Protein AF-K4R5Q0-F1 (afdb_monomer_lite)

Foldseek 3Di:
DDDQPPPDDADFPAKEFADFDAAPQGTARIWGDRDDPDTDTVNHPPPVDSDGPHHHDD

Structure (mmCIF, N/CA/C/O backbone):
data_AF-K4R5Q0-F1
#
_entry.id   AF-K4R5Q0-F1
#
loop_
_atom_site.group_PDB
_atom_site.id
_atom_site.type_symbol
_atom_site.label_atom_id
_atom_site.label_alt_id
_atom_site.label_comp_id
_atom_site.label_asym_id
_atom_site.label_entity_id
_atom_site.label_seq_id
_atom_site.pdbx_PDB_ins_code
_atom_site.Cartn_x
_atom_site.Cartn_y
_atom_site.Cartn_z
_atom_site.occupancy
_atom_site.B_iso_or_equiv
_atom_site.auth_seq_id
_atom_site.auth_comp_id
_atom_site.auth_asym_id
_atom_site.auth_atom_id
_atom_site.pdbx_PDB_model_num
ATOM 1 N N . MET A 1 1 ? 6.291 -11.542 7.560 1.00 46.94 1 MET A N 1
ATOM 2 C CA . MET A 1 1 ? 6.275 -10.924 6.217 1.00 46.94 1 MET A CA 1
ATOM 3 C C . MET A 1 1 ? 5.557 -11.878 5.285 1.00 46.94 1 MET A C 1
ATOM 5 O O . MET A 1 1 ? 5.988 -13.019 5.174 1.00 46.94 1 MET A O 1
ATOM 9 N N . ARG A 1 2 ? 4.431 -11.457 4.704 1.00 61.38 2 ARG A N 1
ATOM 10 C CA . ARG A 1 2 ? 3.647 -12.269 3.770 1.00 61.38 2 ARG A CA 1
ATOM 11 C C . ARG A 1 2 ? 3.959 -11.784 2.361 1.00 61.38 2 ARG A C 1
ATOM 13 O O . ARG A 1 2 ? 3.678 -10.638 2.038 1.00 61.38 2 ARG A O 1
ATOM 20 N N . VAL A 1 3 ? 4.602 -12.633 1.568 1.00 65.31 3 VAL A N 1
ATOM 21 C CA . VAL A 1 3 ? 4.890 -12.351 0.160 1.00 65.31 3 VAL A CA 1
ATOM 22 C C . VAL A 1 3 ? 3.727 -12.905 -0.648 1.00 65.31 3 VAL A C 1
ATOM 24 O O . VAL A 1 3 ? 3.399 -14.085 -0.528 1.00 65.31 3 VAL A O 1
ATOM 27 N N . LEU A 1 4 ? 3.073 -12.045 -1.422 1.00 68.12 4 LEU A N 1
ATOM 28 C CA . LEU A 1 4 ? 2.039 -12.460 -2.359 1.00 68.12 4 LEU A CA 1
ATOM 29 C C . LEU A 1 4 ? 2.739 -12.881 -3.655 1.00 68.12 4 LEU A C 1
ATOM 31 O O . LEU A 1 4 ? 3.395 -12.037 -4.266 1.00 68.12 4 LEU A O 1
ATOM 35 N N . PRO A 1 5 ? 2.664 -14.157 -4.070 1.00 72.44 5 PRO A N 1
ATOM 36 C CA . PRO A 1 5 ? 3.185 -14.553 -5.369 1.00 72.44 5 PRO A CA 1
ATOM 37 C C . PRO A 1 5 ? 2.449 -13.809 -6.488 1.00 72.44 5 PRO A C 1
ATOM 39 O O . PRO A 1 5 ? 1.272 -13.456 -6.351 1.00 72.44 5 PRO A O 1
ATOM 42 N N . GLU A 1 6 ? 3.144 -13.585 -7.598 1.00 67.19 6 GLU A N 1
ATOM 43 C CA . GLU A 1 6 ? 2.576 -12.995 -8.809 1.00 67.19 6 GLU A CA 1
ATOM 44 C C . GLU A 1 6 ? 1.290 -13.730 -9.234 1.00 67.19 6 GLU A C 1
ATOM 46 O O . GLU A 1 6 ? 1.231 -14.959 -9.265 1.00 67.19 6 GLU A O 1
ATOM 51 N N . GLY A 1 7 ? 0.215 -12.972 -9.477 1.00 71.06 7 GLY A N 1
ATOM 52 C CA . GLY A 1 7 ? -1.121 -13.520 -9.753 1.00 71.06 7 GLY A CA 1
ATOM 53 C C . GLY A 1 7 ? -2.003 -13.769 -8.521 1.00 71.06 7 GLY A C 1
ATOM 54 O O . GLY A 1 7 ? -3.153 -14.189 -8.670 1.00 71.06 7 GLY A O 1
ATOM 55 N N . SER A 1 8 ? -1.518 -13.478 -7.310 1.00 79.94 8 SER A N 1
ATOM 56 C CA . SER A 1 8 ? -2.355 -13.495 -6.106 1.00 79.94 8 SER A CA 1
ATOM 57 C C . SER A 1 8 ? -3.467 -12.455 -6.188 1.00 79.94 8 SER A C 1
ATOM 59 O O . SER A 1 8 ? -3.231 -11.291 -6.500 1.00 79.94 8 SER A O 1
ATOM 61 N N . ARG A 1 9 ? -4.688 -12.869 -5.848 1.00 80.38 9 ARG A N 1
ATOM 62 C CA . ARG A 1 9 ? -5.838 -11.972 -5.727 1.00 80.38 9 ARG A CA 1
ATOM 63 C C . ARG A 1 9 ? -6.043 -11.637 -4.260 1.00 80.38 9 ARG A C 1
ATOM 65 O O . ARG A 1 9 ? -6.313 -12.529 -3.458 1.00 80.38 9 ARG A O 1
ATOM 72 N N . VAL A 1 10 ? -5.923 -10.361 -3.926 1.00 81.31 10 VAL A N 1
ATOM 73 C CA . VAL A 1 10 ? -6.267 -9.839 -2.604 1.00 81.31 10 VAL A CA 1
ATOM 74 C C . VAL A 1 10 ? -7.595 -9.103 -2.673 1.00 81.31 10 VAL A C 1
ATOM 76 O O . VAL A 1 10 ? -7.912 -8.473 -3.679 1.00 81.31 10 VAL A O 1
ATOM 79 N N . SER A 1 11 ? -8.396 -9.222 -1.618 1.00 86.12 11 SER A N 1
ATOM 80 C CA . SER A 1 11 ? -9.610 -8.420 -1.470 1.00 86.12 11 SER A CA 1
ATOM 81 C C . SER A 1 11 ? -9.252 -7.161 -0.704 1.00 86.12 11 SER A C 1
ATOM 83 O O . SER A 1 11 ? -8.724 -7.255 0.399 1.00 86.12 11 SER A O 1
ATOM 85 N N . ILE A 1 12 ? -9.518 -6.003 -1.297 1.00 87.25 12 ILE A N 1
ATOM 86 C CA . ILE A 1 12 ? -9.265 -4.711 -0.664 1.00 87.25 12 ILE A CA 1
ATOM 87 C C . ILE A 1 12 ? -10.504 -4.361 0.154 1.00 87.25 12 ILE A C 1
ATOM 89 O O . ILE A 1 12 ? -11.575 -4.127 -0.404 1.00 87.25 12 ILE A O 1
ATOM 93 N N . TYR A 1 13 ? -10.367 -4.353 1.476 1.00 89.00 13 TYR A N 1
ATOM 94 C CA . TYR A 1 13 ? -11.441 -3.960 2.385 1.00 89.00 13 TYR A CA 1
ATOM 95 C C . TYR A 1 13 ? -11.570 -2.443 2.448 1.00 89.00 13 TYR A C 1
ATOM 97 O O . TYR A 1 13 ? -12.668 -1.899 2.345 1.00 89.00 13 TYR A O 1
ATOM 105 N N . CYS A 1 14 ? -10.442 -1.758 2.615 1.00 89.56 14 CYS A N 1
ATOM 106 C CA . CYS A 1 14 ? -10.386 -0.308 2.651 1.00 89.56 14 CYS A CA 1
ATOM 107 C C . CYS A 1 14 ? -8.985 0.186 2.291 1.00 89.56 14 CYS A C 1
ATOM 109 O O . CYS A 1 14 ? -8.016 -0.563 2.381 1.00 89.56 14 CYS A O 1
ATOM 111 N N . GLN A 1 15 ? -8.873 1.450 1.898 1.00 91.25 15 GLN A N 1
ATOM 112 C CA . GLN A 1 15 ? -7.603 2.078 1.552 1.00 91.25 15 GLN A CA 1
ATOM 113 C C . GLN A 1 15 ? -7.258 3.220 2.497 1.00 91.25 15 GLN A C 1
ATOM 115 O O . GLN A 1 15 ? -8.107 4.033 2.850 1.00 91.25 15 GLN A O 1
ATOM 120 N N . THR A 1 16 ? -5.996 3.345 2.876 1.00 90.75 16 THR A N 1
ATOM 121 C CA . THR A 1 16 ? -5.539 4.449 3.721 1.00 90.75 16 THR A CA 1
ATOM 122 C C . THR A 1 16 ? -4.292 5.104 3.135 1.00 90.75 16 THR A C 1
ATOM 124 O O . THR A 1 16 ? -3.444 4.413 2.571 1.00 90.75 16 THR A O 1
ATOM 127 N N . PRO A 1 17 ? -4.157 6.440 3.201 1.00 89.50 17 PRO A N 1
ATOM 128 C CA . PRO A 1 17 ? -2.886 7.079 2.909 1.00 89.50 17 PRO A CA 1
ATOM 129 C C . PRO A 1 17 ? -1.866 6.714 3.992 1.00 89.50 17 PRO A C 1
ATOM 131 O O . PRO A 1 17 ? -2.146 6.820 5.184 1.00 89.50 17 PRO A O 1
ATOM 134 N N . GLY A 1 18 ? -0.665 6.332 3.576 1.00 88.31 18 GLY A N 1
ATOM 135 C CA . GLY A 1 18 ? 0.415 5.976 4.487 1.00 88.31 18 GLY A CA 1
ATOM 136 C C . GLY A 1 18 ? 1.770 6.386 3.936 1.00 88.31 18 GLY A C 1
ATOM 137 O O . GLY A 1 18 ? 1.907 7.412 3.263 1.00 88.31 18 GLY A O 1
ATOM 138 N N . GLU A 1 19 ? 2.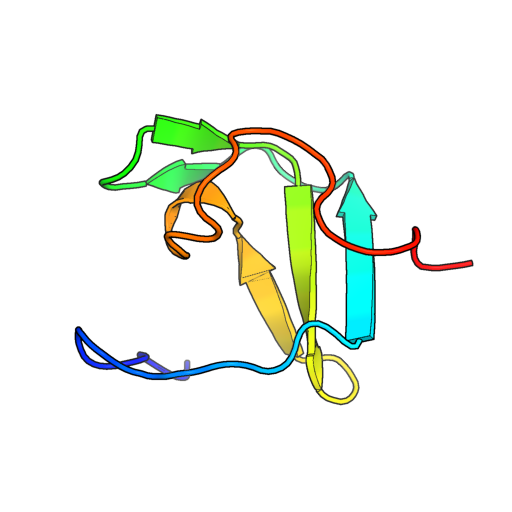782 5.581 4.238 1.00 89.38 19 GLU A N 1
ATOM 139 C CA . GLU A 1 19 ? 4.131 5.803 3.734 1.00 89.38 19 GLU A CA 1
ATOM 140 C C . GLU A 1 19 ? 4.166 5.681 2.208 1.00 89.38 19 GLU A C 1
ATOM 142 O O . GLU A 1 19 ? 3.460 4.866 1.613 1.00 89.38 19 GLU A O 1
ATOM 147 N N . THR A 1 20 ? 4.964 6.530 1.566 1.00 90.19 20 THR A N 1
ATOM 148 C CA . THR A 1 20 ? 5.138 6.465 0.116 1.00 90.19 20 THR A CA 1
ATOM 149 C C . THR A 1 20 ? 6.138 5.369 -0.193 1.00 90.19 20 THR A C 1
ATOM 151 O O . THR A 1 20 ? 7.294 5.454 0.211 1.00 90.19 20 THR A O 1
ATOM 154 N N . VAL A 1 21 ? 5.689 4.351 -0.913 1.00 90.00 21 VAL A N 1
ATOM 155 C CA . VAL A 1 21 ? 6.503 3.194 -1.258 1.00 90.00 21 VAL A CA 1
ATOM 156 C C . VAL A 1 21 ? 6.666 3.145 -2.768 1.00 90.00 21 VAL A C 1
ATOM 158 O O . VAL A 1 21 ? 5.703 3.282 -3.522 1.00 90.00 21 VAL A O 1
ATOM 161 N N . THR A 1 22 ? 7.905 2.954 -3.210 1.00 88.38 22 THR A N 1
ATOM 162 C CA . THR A 1 22 ? 8.223 2.700 -4.615 1.00 88.38 22 THR A CA 1
ATOM 163 C C . THR A 1 22 ? 8.365 1.202 -4.812 1.00 88.38 22 THR A C 1
ATOM 165 O O . THR A 1 22 ? 9.224 0.565 -4.203 1.00 88.38 22 THR A O 1
ATOM 168 N N . GLY A 1 23 ? 7.487 0.652 -5.635 1.00 82.00 23 GLY A N 1
ATOM 169 C CA . GLY A 1 23 ? 7.428 -0.751 -5.995 1.00 82.00 23 GLY A CA 1
ATOM 170 C C . GLY A 1 23 ? 7.632 -0.959 -7.497 1.00 82.00 23 GLY A C 1
ATOM 171 O O . GLY A 1 23 ? 7.913 -0.014 -8.239 1.00 82.00 23 GLY A O 1
ATOM 172 N N . PRO A 1 24 ? 7.488 -2.206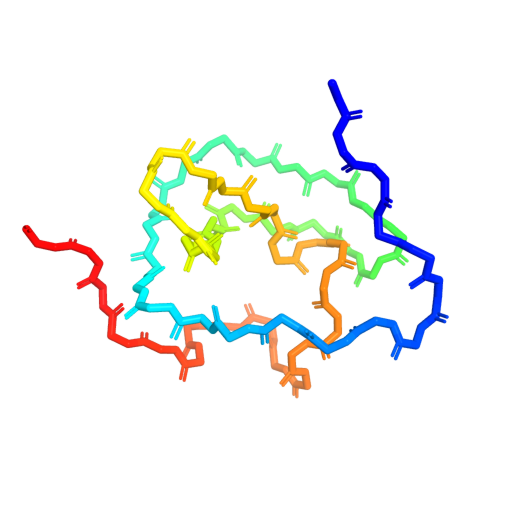 -7.965 1.00 80.25 24 PRO A N 1
ATOM 173 C CA . PRO A 1 24 ? 7.670 -2.563 -9.368 1.00 80.25 24 PRO A CA 1
ATOM 174 C C . PRO A 1 24 ? 6.653 -1.889 -10.300 1.00 80.25 24 PRO A C 1
ATOM 176 O O . PRO A 1 24 ? 6.962 -1.690 -11.472 1.00 80.25 24 PRO A O 1
ATOM 179 N N . TYR A 1 25 ? 5.470 -1.521 -9.792 1.00 77.88 25 TYR A N 1
ATOM 180 C CA . TYR A 1 25 ? 4.420 -0.862 -10.576 1.00 77.88 25 TYR A CA 1
ATOM 181 C C . TYR A 1 25 ? 4.461 0.670 -10.505 1.00 77.88 25 TYR A C 1
ATOM 183 O O . TYR A 1 25 ? 3.721 1.328 -11.226 1.00 77.88 25 TYR A O 1
ATOM 191 N N . GLY A 1 26 ? 5.346 1.250 -9.690 1.00 83.12 26 GLY A N 1
ATOM 192 C CA . GLY A 1 26 ? 5.483 2.697 -9.541 1.00 83.12 26 GLY A 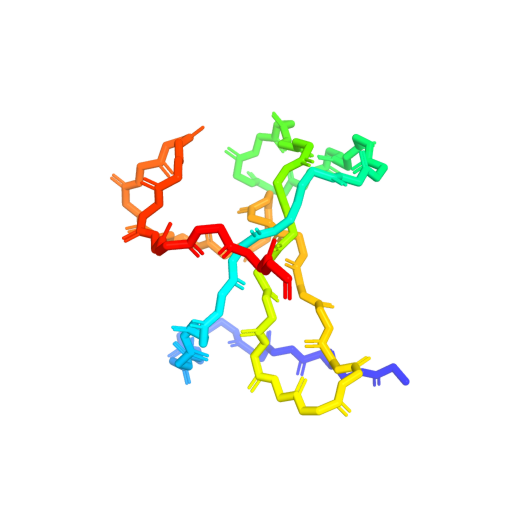CA 1
ATOM 193 C C . GLY A 1 26 ? 5.595 3.124 -8.085 1.00 83.12 26 GLY A C 1
ATOM 194 O O . GLY A 1 26 ? 5.866 2.320 -7.195 1.00 83.12 26 GLY A O 1
ATOM 195 N N . THR A 1 27 ? 5.401 4.415 -7.834 1.00 87.25 27 THR A N 1
A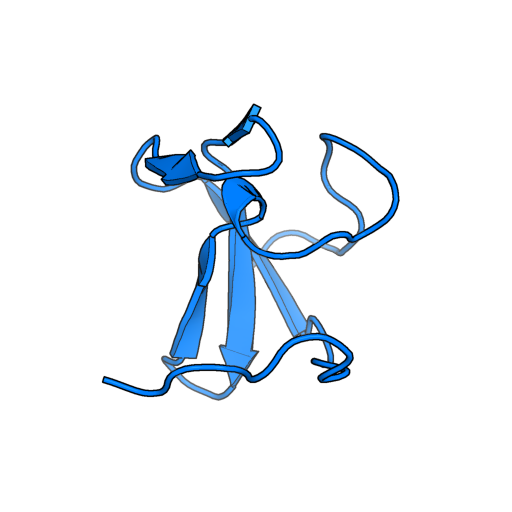TOM 196 C CA . THR A 1 27 ? 5.425 4.984 -6.485 1.00 87.25 27 THR A CA 1
ATOM 197 C C . THR A 1 27 ? 4.008 5.317 -6.051 1.00 87.25 27 THR A C 1
ATOM 199 O O . THR A 1 27 ? 3.385 6.210 -6.619 1.00 87.25 27 THR A O 1
ATOM 202 N N . SER A 1 28 ? 3.522 4.640 -5.012 1.00 87.12 28 SER A N 1
ATOM 203 C CA . SER A 1 28 ? 2.197 4.885 -4.443 1.00 87.12 28 SER A CA 1
ATOM 204 C C . SER A 1 28 ? 2.304 5.152 -2.946 1.00 87.12 28 SER A C 1
ATOM 206 O O . SER A 1 28 ? 3.139 4.594 -2.235 1.00 87.12 28 SER A O 1
ATOM 208 N N . ARG A 1 29 ? 1.444 6.043 -2.457 1.00 90.06 29 ARG A N 1
ATOM 209 C CA . ARG A 1 29 ? 1.283 6.341 -1.022 1.00 90.06 29 ARG A CA 1
ATOM 210 C C . ARG A 1 29 ? 0.004 5.744 -0.443 1.00 90.06 29 ARG A C 1
ATOM 212 O O . ARG A 1 29 ? -0.391 6.082 0.674 1.00 90.06 29 ARG A O 1
ATOM 219 N N . ILE A 1 30 ? -0.687 4.946 -1.249 1.00 89.44 30 ILE A N 1
ATOM 220 C CA . ILE A 1 30 ? -1.940 4.298 -0.901 1.00 89.44 30 ILE A CA 1
ATOM 221 C C . ILE A 1 30 ? -1.613 2.913 -0.350 1.00 89.44 30 ILE A C 1
ATOM 223 O O . ILE A 1 30 ? -0.770 2.188 -0.884 1.00 89.44 30 ILE A O 1
ATOM 227 N N . TRP A 1 31 ? -2.266 2.582 0.756 1.00 90.44 31 TRP A N 1
ATOM 228 C CA . TRP A 1 31 ? -2.164 1.297 1.423 1.00 90.44 31 TRP A CA 1
ATOM 229 C C . TRP A 1 31 ? -3.516 0.606 1.394 1.00 90.44 31 TRP A C 1
ATOM 231 O O . TRP A 1 31 ? -4.491 1.116 1.946 1.00 90.44 31 TRP A O 1
ATOM 241 N N . ASP A 1 32 ? -3.551 -0.565 0.778 1.00 89.75 32 ASP A N 1
ATOM 242 C CA . ASP A 1 32 ? -4.708 -1.439 0.691 1.00 89.75 32 ASP A CA 1
ATOM 243 C C . ASP A 1 32 ? -4.770 -2.338 1.917 1.00 89.75 32 ASP A C 1
ATOM 245 O O . ASP A 1 32 ? -3.899 -3.182 2.131 1.00 89.75 32 ASP A O 1
ATOM 249 N N . ASN A 1 33 ? -5.815 -2.192 2.722 1.00 90.19 33 ASN A N 1
ATOM 250 C CA . ASN A 1 33 ? -6.117 -3.139 3.777 1.00 90.19 33 ASN A CA 1
ATOM 251 C C . ASN A 1 33 ? -6.687 -4.419 3.161 1.00 90.19 33 ASN A C 1
ATOM 253 O O . ASN A 1 33 ? -7.784 -4.414 2.601 1.00 90.19 33 ASN 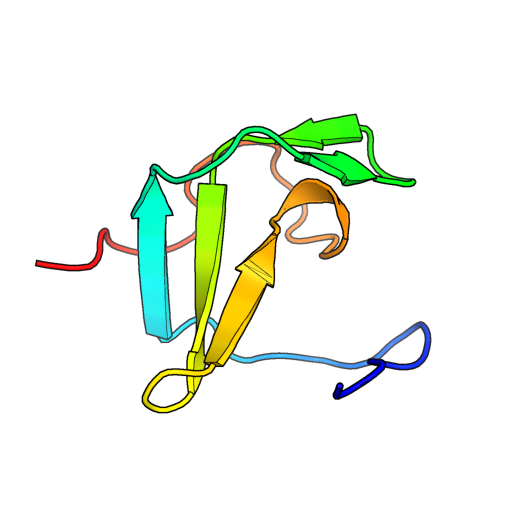A O 1
ATOM 257 N N . ILE A 1 34 ? -5.940 -5.511 3.283 1.00 88.31 34 ILE A N 1
ATOM 258 C CA . ILE A 1 34 ? -6.310 -6.826 2.743 1.00 88.31 34 ILE A CA 1
ATOM 259 C C . ILE A 1 34 ? -6.738 -7.811 3.832 1.00 88.31 34 ILE A C 1
ATOM 261 O O . ILE A 1 34 ? -7.169 -8.919 3.521 1.00 88.31 34 ILE A O 1
ATOM 265 N N . SER A 1 35 ? -6.596 -7.428 5.103 1.00 88.38 35 SER A N 1
ATOM 266 C CA . SER A 1 35 ? -7.072 -8.157 6.279 1.00 88.38 35 SER A CA 1
ATOM 267 C C . SER A 1 35 ? -6.918 -7.290 7.534 1.00 88.38 35 SER A C 1
ATOM 269 O O . SER A 1 35 ? -6.315 -6.217 7.502 1.00 88.38 35 SER A O 1
ATOM 271 N N . ASN A 1 36 ? -7.404 -7.777 8.676 1.00 85.31 36 ASN A N 1
ATOM 272 C CA . ASN A 1 36 ? -7.332 -7.076 9.957 1.00 85.31 36 ASN A CA 1
ATOM 273 C C . ASN A 1 36 ? -5.873 -6.783 10.373 1.00 85.31 36 ASN A C 1
ATOM 275 O O . ASN A 1 36 ? -5.167 -7.667 10.855 1.00 85.31 36 ASN A O 1
ATOM 279 N N . GLY A 1 37 ? -5.421 -5.544 10.160 1.00 83.50 37 GLY A N 1
ATOM 280 C CA . GLY A 1 37 ? -4.032 -5.124 10.375 1.00 83.50 37 GLY A CA 1
ATOM 281 C C . GLY A 1 37 ? -3.041 -5.520 9.270 1.00 83.50 37 GLY A C 1
ATOM 282 O O . GLY A 1 37 ? -1.862 -5.196 9.387 1.00 83.50 37 GLY A O 1
ATOM 283 N N . GLU A 1 38 ? -3.481 -6.184 8.196 1.00 88.50 38 GLU A N 1
ATOM 284 C CA . GLU A 1 38 ? -2.639 -6.456 7.025 1.00 88.50 38 GLU A CA 1
ATOM 285 C C . GLU A 1 38 ? -2.88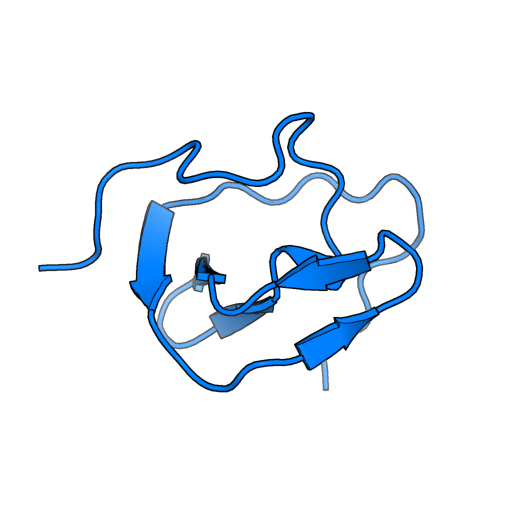4 -5.390 5.959 1.00 88.50 38 GLU A C 1
ATOM 287 O O . GLU A 1 38 ? -3.993 -5.257 5.434 1.00 88.50 38 GLU A O 1
ATOM 292 N N . PHE A 1 39 ? -1.827 -4.661 5.616 1.00 88.06 39 PHE A N 1
ATOM 293 C CA . PHE A 1 39 ? -1.847 -3.673 4.551 1.00 88.06 39 PHE A CA 1
ATOM 294 C C . PHE A 1 39 ? -0.779 -4.004 3.520 1.00 88.06 39 PHE A C 1
ATOM 296 O O . PHE A 1 39 ? 0.334 -4.405 3.868 1.00 88.06 39 PHE A O 1
ATOM 303 N N . VAL A 1 40 ? -1.112 -3.814 2.254 1.00 87.94 40 VAL A N 1
ATOM 304 C CA . VAL A 1 40 ? -0.175 -3.910 1.141 1.00 87.94 40 VAL A CA 1
ATOM 305 C C . VAL A 1 40 ? -0.143 -2.564 0.439 1.00 87.94 40 VAL A C 1
ATOM 307 O O . VAL A 1 40 ? -1.165 -1.900 0.307 1.00 87.94 40 VAL A O 1
ATOM 310 N N . SER A 1 41 ? 1.044 -2.114 0.047 1.00 89.25 41 SER A N 1
ATOM 311 C CA . SER A 1 41 ? 1.131 -0.892 -0.740 1.00 89.25 41 SER A CA 1
ATOM 312 C C . SER A 1 41 ? 0.617 -1.168 -2.147 1.00 89.25 41 SER A C 1
ATOM 314 O O . SER A 1 41 ? 1.022 -2.146 -2.780 1.00 89.25 41 SER A O 1
ATOM 316 N N . ASP A 1 42 ? -0.212 -0.258 -2.638 1.00 85.94 42 ASP A N 1
ATOM 317 C CA . ASP A 1 42 ? -0.739 -0.259 -4.001 1.00 85.94 42 ASP A CA 1
ATOM 318 C C . ASP A 1 42 ? 0.400 -0.269 -5.050 1.00 85.94 42 ASP A C 1
ATOM 320 O O . ASP A 1 42 ? 0.280 -0.865 -6.111 1.00 85.94 42 ASP A O 1
ATOM 324 N N . ALA A 1 43 ? 1.605 0.199 -4.692 1.00 87.12 43 ALA A N 1
ATOM 325 C CA . ALA A 1 43 ? 2.810 0.082 -5.523 1.00 87.12 43 ALA A CA 1
ATOM 326 C C . ALA A 1 43 ? 3.233 -1.371 -5.857 1.00 87.12 43 ALA A C 1
ATOM 328 O O . ALA A 1 43 ? 4.043 -1.596 -6.763 1.00 87.12 43 ALA A O 1
ATOM 329 N N . TYR A 1 44 ? 2.721 -2.359 -5.114 1.00 83.69 44 TYR A N 1
ATOM 330 C CA . TYR A 1 44 ? 2.948 -3.793 -5.326 1.00 83.69 44 TYR A CA 1
ATOM 331 C C . TYR A 1 44 ? 1.701 -4.545 -5.799 1.00 83.69 44 TYR A C 1
ATOM 333 O O . TYR A 1 44 ? 1.807 -5.723 -6.145 1.00 83.69 44 TYR A O 1
ATOM 341 N N . VAL A 1 45 ? 0.534 -3.902 -5.820 1.00 80.62 45 VAL A N 1
ATOM 342 C CA . VAL A 1 45 ? -0.720 -4.522 -6.246 1.00 80.62 45 VAL A CA 1
ATOM 343 C C . VAL A 1 45 ? -1.151 -3.878 -7.547 1.00 80.62 45 VAL A C 1
ATOM 345 O O . VAL A 1 45 ? -1.447 -2.695 -7.602 1.00 80.62 45 VAL A O 1
ATOM 348 N N . ASN A 1 46 ? -1.245 -4.670 -8.610 1.00 78.00 46 ASN A N 1
ATOM 349 C CA . ASN A 1 46 ? -1.841 -4.178 -9.843 1.00 78.00 46 ASN A CA 1
ATOM 350 C C . ASN A 1 46 ? -3.370 -4.148 -9.694 1.00 78.00 46 ASN A C 1
ATOM 352 O O . ASN A 1 46 ? -4.065 -5.106 -10.036 1.00 78.00 46 ASN A O 1
ATOM 356 N N . THR A 1 47 ? -3.880 -3.053 -9.136 1.00 70.38 47 THR A N 1
ATOM 357 C CA . THR A 1 47 ? -5.313 -2.771 -8.989 1.00 70.38 47 THR A CA 1
ATOM 358 C C . THR A 1 47 ? -5.938 -2.257 -10.294 1.00 70.38 47 THR A C 1
ATOM 360 O O . THR A 1 47 ? -7.162 -2.189 -10.415 1.00 70.38 47 THR A O 1
ATOM 363 N N . GLY A 1 48 ? -5.110 -1.952 -11.302 1.00 68.88 48 GLY A N 1
ATOM 364 C CA . GLY A 1 48 ? -5.517 -1.389 -12.590 1.00 68.88 48 GLY A CA 1
ATOM 365 C C . GLY A 1 48 ? -5.702 0.131 -12.584 1.00 68.88 48 GLY A C 1
ATOM 366 O O . GLY A 1 48 ? -6.151 0.680 -13.589 1.00 68.88 48 GLY A O 1
ATOM 367 N N . SER A 1 49 ? -5.382 0.811 -11.478 1.00 69.31 49 SER A N 1
ATOM 368 C CA . SER A 1 49 ? -5.467 2.266 -11.339 1.00 69.31 49 SER A CA 1
ATOM 369 C C . SER A 1 49 ? -4.450 2.757 -10.308 1.00 69.31 49 SER A C 1
ATOM 371 O O . SER A 1 49 ? -4.391 2.199 -9.223 1.00 69.31 49 SER A O 1
ATOM 373 N N . ASP A 1 50 ? -3.729 3.847 -10.582 1.00 66.62 50 ASP A N 1
ATOM 374 C CA . ASP A 1 50 ? -2.773 4.465 -9.635 1.00 66.62 50 ASP A CA 1
ATOM 375 C C . ASP A 1 50 ? -3.468 5.259 -8.499 1.00 66.62 50 ASP A C 1
ATOM 377 O O . ASP A 1 50 ? -2.889 6.145 -7.862 1.00 66.62 50 ASP A O 1
ATOM 381 N N . GLY A 1 51 ? -4.769 5.031 -8.307 1.00 76.00 51 GLY A N 1
ATOM 382 C CA . GLY A 1 51 ? -5.645 5.799 -7.432 1.00 76.00 51 GLY A CA 1
ATOM 383 C C . GLY A 1 51 ? -6.399 4.929 -6.434 1.00 76.00 51 GLY A C 1
ATOM 384 O O . GLY A 1 51 ? -6.225 3.719 -6.347 1.00 76.00 51 GLY A O 1
ATOM 385 N N . TYR A 1 52 ? -7.290 5.561 -5.669 1.00 78.19 52 TYR A N 1
ATOM 386 C CA . TYR A 1 52 ? -8.145 4.821 -4.747 1.00 78.19 52 TYR A CA 1
ATOM 387 C C . TYR A 1 52 ? -9.146 3.971 -5.540 1.00 78.19 52 TYR A C 1
ATOM 389 O O . TYR A 1 52 ? -10.060 4.513 -6.162 1.00 78.19 52 TYR A O 1
ATOM 397 N N . VAL A 1 53 ? -8.967 2.651 -5.526 1.00 82.75 53 VAL A N 1
ATOM 398 C CA . VAL A 1 53 ? -9.901 1.679 -6.111 1.00 82.75 53 VAL A CA 1
ATOM 399 C C . VAL A 1 53 ? -10.986 1.246 -5.125 1.00 82.75 53 VAL A C 1
ATOM 401 O O . VAL A 1 53 ? -12.025 0.738 -5.539 1.00 82.75 53 VAL A O 1
ATOM 404 N N . ALA A 1 54 ? -10.772 1.472 -3.829 1.00 83.81 54 ALA A N 1
ATOM 405 C CA . ALA A 1 54 ? -11.691 1.134 -2.754 1.00 83.81 54 ALA A CA 1
ATOM 406 C C . ALA A 1 54 ? -11.996 2.349 -1.865 1.00 83.81 54 ALA A C 1
ATOM 408 O O . ALA A 1 54 ? -11.331 3.389 -1.904 1.00 83.81 54 ALA A O 1
ATOM 409 N N . SER A 1 55 ? -13.028 2.209 -1.032 1.00 85.50 55 SER A N 1
ATOM 410 C CA . SER A 1 55 ? -13.379 3.202 -0.016 1.00 85.50 55 SER A CA 1
ATOM 411 C C . SER A 1 55 ? -12.221 3.430 0.955 1.00 85.50 55 SER A C 1
ATOM 413 O O . SER A 1 55 ? -11.461 2.511 1.272 1.00 85.50 55 SER A O 1
ATOM 415 N N . ARG A 1 56 ? -12.104 4.653 1.478 1.00 85.88 56 ARG A N 1
ATOM 416 C CA . ARG A 1 56 ? -11.087 4.950 2.486 1.00 85.88 56 ARG A CA 1
ATOM 417 C C . ARG A 1 56 ? -11.395 4.255 3.811 1.00 85.88 56 ARG A C 1
ATOM 419 O O . ARG A 1 56 ? -12.555 4.209 4.213 1.00 85.88 56 ARG A O 1
ATOM 426 N N . CYS A 1 57 ? -10.362 3.751 4.483 1.00 83.06 57 CYS A N 1
ATOM 427 C CA . CYS A 1 57 ? -10.468 3.325 5.874 1.00 83.06 57 CYS A CA 1
ATOM 428 C C . CYS A 1 57 ? -10.876 4.549 6.711 1.00 83.06 57 CYS A C 1
ATOM 430 O O . CYS A 1 57 ? -10.285 5.622 6.548 1.00 83.06 57 CYS A O 1
ATOM 432 N N . GLY A 1 58 ? -11.913 4.395 7.533 1.00 72.25 58 GLY A N 1
ATOM 433 C CA . GLY A 1 58 ? -12.510 5.447 8.359 1.00 72.25 58 GLY A CA 1
ATOM 434 C C . GLY A 1 58 ? -12.478 5.092 9.831 1.00 72.25 58 GLY A C 1
ATOM 435 O O . GLY A 1 58 ? -12.569 3.880 10.130 1.00 72.25 58 GLY A O 1
#

Organism: Streptomyces davaonensis (strain DSM 101723 / JCM 4913 / KCC S-0913 / 768) (NCBI:txid1214101)

Radius of gyration: 10.33 Å; chains: 1; bounding box: 22×22×23 Å

Sequence (58 aa):
MRVLPEGSRVSIYCQTPGETVTGPYGTSRIWDNISNGEFVSDAYVNTGSDGYVASRCG

pLDDT: mean 81.87, std 9.09, range [46.94, 91.25]

Secondary structure (DSSP, 8-state):
-----TT------EEEEEEEEEETTEEEEEEEEEETTEEEEGGGS--SSSS--SPBP-